Protein AF-A0A9E3DFQ7-F1 (afdb_monomer_lite)

Radius of gyration: 16.56 Å; chains: 1; bounding box: 43×32×45 Å

Sequence (141 aa):
QTQARREVLLITSGIDLYYGPGPDNPYLQTAISDAQKAGVLVYTIYYGADGHFGHSPWAINWGQNYLAQLSDETGAEAYWQGNINPVSFAPFLDDLSTKLNDQYRLTFEPHRGKGLERVKITTEVKGVEIIAPSRVSVSDH

Structure (mmCIF, N/CA/C/O backbone):
data_AF-A0A9E3DFQ7-F1
#
_entry.id   AF-A0A9E3DFQ7-F1
#
loop_
_atom_site.group_PDB
_atom_site.id
_atom_site.type_symbol
_atom_site.label_atom_id
_atom_site.label_alt_id
_atom_site.label_comp_id
_atom_site.label_asym_id
_atom_site.label_entity_id
_atom_site.label_seq_id
_atom_site.pdbx_PDB_ins_code
_atom_site.Cartn_x
_atom_site.Cartn_y
_atom_site.Cartn_z
_atom_site.occupancy
_atom_site.B_iso_or_equiv
_atom_site.auth_seq_id
_atom_site.auth_comp_id
_atom_site.auth_asym_id
_atom_site.auth_atom_id
_atom_site.pdbx_PDB_model_num
ATOM 1 N N . GLN A 1 1 ? -24.664 2.751 9.725 1.00 41.50 1 GLN A N 1
ATOM 2 C CA . GLN A 1 1 ? -24.287 2.268 8.379 1.00 41.50 1 GLN A CA 1
ATOM 3 C C . GLN A 1 1 ? -23.079 1.359 8.515 1.00 41.50 1 GLN A C 1
ATOM 5 O O . GLN A 1 1 ? -22.122 1.737 9.182 1.00 41.50 1 GLN A O 1
ATOM 10 N N . THR A 1 2 ? -23.107 0.172 7.917 1.00 50.56 2 THR A N 1
ATOM 11 C CA . THR A 1 2 ? -21.888 -0.595 7.643 1.00 50.56 2 THR A CA 1
ATOM 12 C C . THR A 1 2 ? -21.132 0.142 6.541 1.00 50.56 2 THR A C 1
ATOM 14 O O . THR A 1 2 ? -21.585 0.196 5.402 1.00 50.56 2 THR A O 1
ATOM 17 N N . GLN A 1 3 ? -20.026 0.794 6.895 1.00 66.44 3 GLN A N 1
ATOM 18 C CA . GLN A 1 3 ? -19.127 1.386 5.911 1.00 66.44 3 GLN A CA 1
ATOM 19 C C . GLN A 1 3 ? -18.550 0.245 5.068 1.00 66.44 3 GLN A C 1
ATOM 21 O O . GLN A 1 3 ? -18.017 -0.715 5.626 1.00 66.44 3 GLN A O 1
ATOM 26 N N . ALA A 1 4 ? -18.725 0.314 3.747 1.00 79.31 4 ALA A N 1
ATOM 27 C CA . ALA A 1 4 ? -18.126 -0.656 2.838 1.00 79.31 4 ALA A CA 1
ATOM 28 C C . ALA A 1 4 ? -16.601 -0.614 2.990 1.00 79.31 4 ALA A C 1
ATOM 30 O O . ALA A 1 4 ? -16.029 0.475 3.105 1.00 79.31 4 ALA A O 1
ATOM 31 N N . ARG A 1 5 ? -15.975 -1.793 3.001 1.00 84.69 5 ARG A N 1
ATOM 32 C CA . ARG A 1 5 ? -14.519 -1.932 2.940 1.00 84.69 5 ARG A CA 1
ATOM 33 C C . ARG A 1 5 ? -14.034 -1.389 1.593 1.00 84.69 5 ARG A C 1
ATOM 35 O O . ARG A 1 5 ? -14.765 -1.471 0.602 1.00 84.69 5 ARG A O 1
ATOM 42 N N . ARG A 1 6 ? -12.883 -0.721 1.599 1.00 92.44 6 ARG A N 1
ATOM 43 C CA . ARG A 1 6 ? -12.321 -0.064 0.420 1.00 92.44 6 ARG A CA 1
ATOM 44 C C . ARG A 1 6 ? -10.854 -0.418 0.328 1.00 92.44 6 ARG A C 1
ATOM 46 O O . ARG A 1 6 ? -10.073 -0.091 1.217 1.00 92.44 6 ARG A O 1
ATOM 53 N N . GLU A 1 7 ? -10.493 -1.035 -0.777 1.00 94.12 7 GLU A N 1
ATOM 54 C CA . GLU A 1 7 ? -9.143 -1.480 -1.047 1.00 94.12 7 GLU A CA 1
ATOM 55 C C . GLU A 1 7 ? -8.763 -1.103 -2.471 1.00 94.12 7 GLU A C 1
ATOM 57 O O . GLU A 1 7 ? -9.590 -1.111 -3.386 1.00 94.12 7 GLU A O 1
ATOM 62 N N . VAL A 1 8 ? -7.491 -0.776 -2.657 1.00 97.06 8 VAL A N 1
ATOM 63 C CA . VAL A 1 8 ? -6.895 -0.521 -3.963 1.00 97.06 8 VAL A CA 1
ATOM 64 C C . VAL A 1 8 ? -5.683 -1.425 -4.107 1.00 97.06 8 VAL A C 1
ATOM 66 O O . VAL A 1 8 ? -4.861 -1.498 -3.199 1.00 97.06 8 VAL A O 1
ATOM 69 N N . LEU A 1 9 ? -5.564 -2.083 -5.259 1.00 97.75 9 LEU A N 1
ATOM 70 C CA . LEU A 1 9 ? -4.311 -2.675 -5.709 1.00 97.75 9 LEU A CA 1
ATOM 71 C C . LEU A 1 9 ? -3.672 -1.730 -6.727 1.00 97.75 9 LEU A C 1
ATOM 73 O O . LEU A 1 9 ? -4.210 -1.523 -7.815 1.00 97.75 9 LEU A O 1
ATOM 77 N N . LEU A 1 10 ? -2.530 -1.156 -6.367 1.00 97.50 10 LEU A N 1
ATOM 78 C CA . LEU A 1 10 ? -1.754 -0.250 -7.201 1.00 97.50 10 LEU A CA 1
ATOM 79 C C . LEU A 1 10 ? -0.529 -0.978 -7.767 1.00 97.50 10 LEU A C 1
ATOM 81 O O . LEU A 1 10 ? 0.305 -1.476 -7.019 1.00 97.50 10 LEU A O 1
ATOM 85 N N . ILE A 1 11 ? -0.390 -1.003 -9.091 1.00 95.94 11 ILE A N 1
ATOM 86 C CA . ILE A 1 11 ? 0.750 -1.627 -9.777 1.00 95.94 11 ILE A CA 1
ATOM 87 C C . ILE A 1 11 ? 1.495 -0.542 -10.547 1.00 95.94 11 ILE A C 1
ATOM 89 O O . ILE A 1 11 ? 0.942 0.050 -11.472 1.00 95.94 11 ILE A O 1
ATOM 93 N N . THR A 1 12 ? 2.720 -0.225 -10.130 1.00 94.12 12 THR A N 1
ATOM 94 C CA . THR A 1 12 ? 3.484 0.914 -10.667 1.00 94.12 12 THR A CA 1
ATOM 95 C C . THR A 1 12 ? 4.953 0.853 -10.244 1.00 94.12 12 THR A C 1
ATOM 97 O O . THR A 1 12 ? 5.319 0.090 -9.352 1.00 94.12 12 THR A O 1
ATOM 100 N N . SER A 1 13 ? 5.806 1.687 -10.842 1.00 92.56 13 SER A N 1
ATOM 101 C CA . SER A 1 13 ? 7.207 1.836 -10.431 1.00 92.56 13 SER A CA 1
ATOM 102 C C . SER A 1 13 ? 7.362 2.643 -9.140 1.00 92.56 13 SER A C 1
ATOM 104 O O . SER A 1 13 ? 8.424 2.618 -8.523 1.00 92.56 13 SER A O 1
ATOM 106 N N . GLY A 1 14 ? 6.327 3.398 -8.756 1.00 92.88 14 GLY A N 1
ATOM 107 C CA . GLY A 1 14 ? 6.342 4.301 -7.602 1.00 92.88 14 GLY A CA 1
ATOM 108 C C . GLY A 1 14 ? 7.160 5.576 -7.823 1.00 92.88 14 GLY A C 1
ATOM 109 O O . GLY A 1 14 ? 7.234 6.413 -6.930 1.00 92.88 14 GLY A O 1
ATOM 110 N N . ILE A 1 15 ? 7.774 5.745 -8.998 1.00 91.56 15 ILE A N 1
ATOM 111 C CA . ILE A 1 15 ? 8.601 6.912 -9.311 1.00 91.56 15 ILE A CA 1
ATOM 112 C C . ILE A 1 15 ? 7.707 8.146 -9.465 1.00 91.56 15 ILE A C 1
ATOM 114 O O . ILE A 1 15 ? 6.873 8.216 -10.367 1.00 91.56 15 ILE A O 1
ATOM 118 N N . ASP A 1 16 ? 7.939 9.146 -8.620 1.00 88.44 16 ASP A N 1
ATOM 119 C CA . ASP A 1 16 ? 7.327 10.466 -8.737 1.00 88.44 16 ASP A CA 1
ATOM 120 C C . ASP A 1 16 ? 8.225 11.393 -9.567 1.00 88.44 16 ASP A C 1
ATOM 122 O O . ASP A 1 16 ? 9.273 11.852 -9.109 1.00 88.44 16 ASP A O 1
ATOM 126 N N . LEU A 1 17 ? 7.811 11.664 -10.806 1.00 83.94 17 LEU A N 1
ATOM 127 C CA . LEU A 1 17 ? 8.543 12.533 -11.733 1.00 83.94 17 LEU A CA 1
ATOM 128 C C . LEU A 1 17 ? 8.354 14.029 -11.444 1.00 83.94 17 LEU A C 1
ATOM 130 O O . LEU A 1 17 ? 9.135 14.837 -11.943 1.00 83.94 17 LEU A O 1
ATOM 134 N N . TYR A 1 18 ? 7.323 14.406 -10.686 1.00 85.56 18 TYR A N 1
ATOM 135 C CA . TYR A 1 18 ? 7.002 15.805 -10.418 1.00 85.56 18 TYR A CA 1
ATOM 136 C C . TYR A 1 18 ? 7.794 16.348 -9.236 1.00 85.56 18 TYR A C 1
ATOM 138 O O . TYR A 1 18 ? 8.347 17.442 -9.327 1.00 85.56 18 TYR A O 1
ATOM 146 N N . TYR A 1 19 ? 7.842 15.601 -8.132 1.00 87.06 19 TYR A N 1
ATOM 147 C CA . TYR A 1 19 ? 8.637 15.992 -6.966 1.00 87.06 19 TYR A CA 1
ATOM 148 C C . TYR A 1 19 ? 10.076 15.487 -7.046 1.00 87.06 19 TYR A C 1
ATOM 150 O O . TYR A 1 19 ? 11.010 16.164 -6.617 1.00 87.06 19 TYR A O 1
ATOM 158 N N . GLY A 1 20 ? 10.254 14.308 -7.636 1.00 84.56 20 GLY A N 1
ATOM 159 C CA . GLY A 1 20 ? 11.514 13.597 -7.636 1.00 84.56 20 GLY A CA 1
ATOM 160 C C . GLY A 1 20 ? 11.745 12.757 -6.367 1.00 84.56 20 GLY A C 1
ATOM 161 O O . GLY A 1 20 ? 11.024 12.864 -5.376 1.00 84.56 20 GLY A O 1
ATOM 162 N N . PRO A 1 21 ? 12.753 11.876 -6.408 1.00 86.12 21 PRO A N 1
ATOM 163 C CA . PRO A 1 21 ? 13.215 11.053 -5.280 1.00 86.12 21 PRO A CA 1
ATOM 164 C C . PRO A 1 21 ? 13.741 11.843 -4.060 1.00 86.12 21 PRO A C 1
ATOM 166 O O . PRO A 1 21 ? 14.512 12.792 -4.199 1.00 86.12 21 PRO A O 1
ATOM 169 N N . GLY A 1 22 ? 13.396 11.385 -2.850 1.00 88.56 22 GLY A N 1
ATOM 170 C CA . GLY A 1 22 ? 13.780 11.983 -1.564 1.00 88.56 22 GLY A CA 1
ATOM 171 C C . GLY A 1 22 ? 12.878 11.583 -0.373 1.00 88.56 22 GLY A C 1
ATOM 172 O O . GLY A 1 22 ? 11.784 11.064 -0.585 1.00 88.56 22 GLY A O 1
ATOM 173 N N . PRO A 1 23 ? 13.307 11.827 0.881 1.00 83.25 23 PRO A N 1
ATOM 174 C CA . PRO A 1 23 ? 12.656 11.306 2.096 1.00 83.25 23 PRO A CA 1
ATOM 175 C C . PRO A 1 23 ? 11.286 11.913 2.431 1.00 83.25 23 PRO A C 1
ATOM 177 O O . PRO A 1 23 ? 10.475 11.241 3.059 1.00 83.25 23 PRO A O 1
ATOM 180 N N . ASP A 1 24 ? 11.000 13.139 1.988 1.00 87.56 24 ASP A N 1
ATOM 181 C CA . ASP A 1 24 ? 9.823 13.907 2.414 1.00 87.56 24 ASP A CA 1
ATOM 182 C C . ASP A 1 24 ? 8.917 14.268 1.231 1.00 87.56 24 ASP A C 1
ATOM 184 O O . ASP A 1 24 ? 8.631 15.437 0.973 1.00 87.56 24 ASP A O 1
ATOM 188 N N . ASN A 1 25 ? 8.476 13.262 0.472 1.00 94.56 25 ASN A N 1
ATOM 189 C CA . ASN A 1 25 ? 7.616 13.492 -0.688 1.00 94.56 25 ASN A CA 1
ATOM 190 C C . ASN A 1 25 ? 6.204 13.968 -0.253 1.00 94.56 25 ASN A C 1
ATOM 192 O O . ASN A 1 25 ? 5.442 13.185 0.326 1.00 94.56 25 ASN A O 1
ATOM 196 N N . PRO A 1 26 ? 5.798 15.221 -0.552 1.00 95.62 26 PRO A N 1
ATOM 197 C CA . PRO A 1 26 ? 4.521 15.772 -0.101 1.0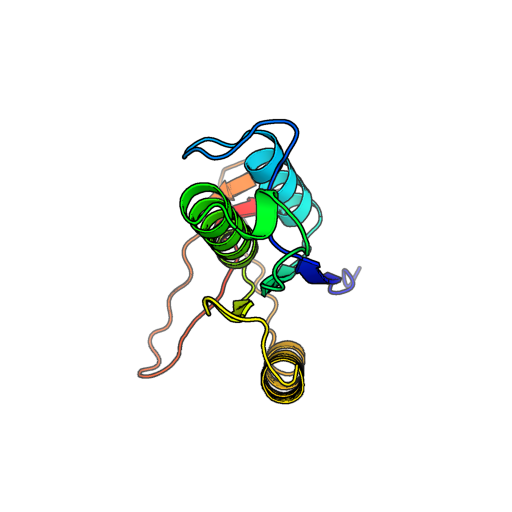0 95.62 26 PRO A CA 1
ATOM 198 C C . PRO A 1 26 ? 3.312 15.136 -0.798 1.00 95.62 26 PRO A C 1
ATOM 200 O O . PRO A 1 26 ? 2.235 15.059 -0.200 1.00 95.62 26 PRO A O 1
ATOM 203 N N . TYR A 1 27 ? 3.467 14.655 -2.035 1.00 95.81 27 TYR A N 1
ATOM 204 C CA . TYR A 1 27 ? 2.397 13.971 -2.759 1.00 95.81 27 TYR A CA 1
ATOM 205 C C . TYR A 1 27 ? 2.126 12.593 -2.156 1.00 95.81 27 TYR A C 1
ATOM 207 O O . TYR A 1 27 ? 0.965 12.239 -1.954 1.00 95.81 27 TYR A O 1
ATOM 215 N N . LEU A 1 28 ? 3.177 11.870 -1.755 1.00 97.31 28 LEU A N 1
ATOM 216 C CA . LEU A 1 28 ? 3.047 10.627 -0.993 1.00 97.31 28 LEU A CA 1
ATOM 217 C C . LEU A 1 28 ? 2.340 10.863 0.348 1.00 97.31 28 LEU A C 1
ATOM 219 O O . LEU A 1 28 ? 1.373 10.172 0.664 1.00 97.31 28 LEU A O 1
ATOM 223 N N . GLN A 1 29 ? 2.770 11.868 1.118 1.00 96.69 29 GLN A N 1
ATOM 224 C CA . GLN A 1 29 ? 2.144 12.179 2.410 1.00 96.69 29 GLN A CA 1
ATOM 225 C C . GLN A 1 29 ? 0.667 12.571 2.267 1.00 96.69 29 GLN A C 1
ATOM 227 O O . GLN A 1 29 ? -0.163 12.203 3.103 1.00 96.69 29 GLN A O 1
ATOM 232 N N . THR A 1 30 ? 0.325 13.282 1.191 1.00 97.00 30 THR A N 1
ATOM 233 C CA . THR A 1 30 ? -1.064 13.627 0.863 1.00 97.00 30 THR A CA 1
ATOM 234 C C . THR A 1 30 ? -1.871 12.374 0.528 1.00 97.00 30 THR A C 1
ATOM 236 O O . THR A 1 30 ? -2.926 12.164 1.122 1.00 97.00 30 THR A O 1
ATOM 239 N N . ALA A 1 31 ? -1.344 11.493 -0.329 1.00 97.31 31 ALA A N 1
ATOM 240 C CA . ALA A 1 31 ? -2.000 10.237 -0.689 1.00 97.31 31 ALA A CA 1
ATOM 241 C C . ALA A 1 31 ? -2.265 9.342 0.536 1.00 97.31 31 ALA A C 1
ATOM 243 O O . ALA A 1 31 ? -3.374 8.833 0.690 1.00 97.31 31 ALA A O 1
ATOM 244 N N . ILE A 1 32 ? -1.290 9.212 1.444 1.00 97.94 32 ILE A N 1
ATOM 245 C CA . ILE A 1 32 ? -1.445 8.469 2.707 1.00 97.94 32 ILE A CA 1
ATOM 246 C C . ILE A 1 32 ? -2.561 9.083 3.561 1.00 97.94 32 ILE A C 1
ATOM 248 O O . ILE A 1 32 ? -3.445 8.375 4.041 1.00 97.94 32 ILE A O 1
ATOM 252 N N . SER A 1 33 ? -2.533 10.404 3.755 1.00 97.44 33 SER A N 1
ATOM 253 C CA . SER A 1 33 ? -3.521 11.129 4.564 1.00 97.44 33 SER A CA 1
ATOM 254 C C . SER A 1 33 ? -4.940 10.955 4.021 1.00 97.44 33 SER A C 1
ATOM 256 O O . SER A 1 33 ? -5.871 10.670 4.778 1.00 97.44 33 SER A O 1
ATOM 258 N N . ASP A 1 34 ? -5.111 11.084 2.708 1.00 96.94 34 ASP A N 1
ATOM 259 C CA . ASP A 1 34 ? -6.416 10.980 2.064 1.00 96.94 34 ASP A CA 1
ATOM 260 C C . ASP A 1 34 ? -6.941 9.540 2.074 1.00 96.94 34 ASP A C 1
ATOM 262 O O . ASP A 1 34 ? -8.114 9.325 2.392 1.00 96.94 34 ASP A O 1
ATOM 266 N N . ALA A 1 35 ? -6.076 8.547 1.840 1.00 97.06 35 ALA A N 1
ATOM 267 C CA . ALA A 1 35 ? -6.429 7.134 1.959 1.00 97.06 35 ALA A CA 1
ATOM 268 C C . ALA A 1 35 ? -6.875 6.777 3.389 1.00 97.06 35 ALA A C 1
ATOM 270 O O . ALA A 1 35 ? -7.944 6.192 3.575 1.00 97.06 35 ALA A O 1
ATOM 271 N N . GLN A 1 36 ? -6.127 7.212 4.410 1.00 95.69 36 GLN A N 1
ATOM 272 C CA . GLN A 1 36 ? -6.468 6.975 5.819 1.00 95.69 36 GLN A CA 1
ATOM 273 C C . GLN A 1 36 ? -7.802 7.625 6.216 1.00 95.69 36 GLN A C 1
ATOM 275 O O . GLN A 1 36 ? -8.626 6.990 6.875 1.00 95.69 36 GLN A O 1
ATOM 280 N N . LYS A 1 37 ? -8.066 8.868 5.786 1.00 93.44 37 LYS A N 1
ATOM 281 C CA . LYS A 1 37 ? -9.358 9.542 6.034 1.00 93.44 37 LYS A CA 1
ATOM 282 C C . LYS A 1 37 ? -10.519 8.841 5.338 1.00 93.44 37 LYS A C 1
ATOM 284 O O . LYS A 1 37 ? -11.618 8.776 5.882 1.00 93.44 37 LYS A O 1
ATOM 289 N N . ALA A 1 38 ? -10.287 8.326 4.133 1.00 93.00 38 ALA A N 1
ATOM 290 C CA . ALA A 1 38 ? -11.295 7.619 3.358 1.00 93.00 38 ALA A CA 1
ATOM 291 C C . ALA A 1 38 ? -11.501 6.159 3.807 1.00 93.00 38 ALA A C 1
ATOM 293 O O . ALA A 1 38 ? -12.451 5.522 3.332 1.00 93.00 38 ALA A O 1
ATOM 294 N N . GLY A 1 39 ? -10.648 5.650 4.707 1.00 92.19 39 GLY A N 1
ATOM 295 C CA . GLY A 1 39 ? -10.635 4.257 5.148 1.00 92.19 39 GLY A CA 1
ATOM 296 C C . GLY A 1 39 ? -10.276 3.294 4.017 1.00 92.19 39 GLY A C 1
ATOM 297 O O . GLY A 1 39 ? -10.921 2.257 3.889 1.00 92.19 39 GLY A O 1
ATOM 298 N N . VAL A 1 40 ? -9.326 3.682 3.159 1.00 95.25 40 VAL A N 1
ATOM 299 C CA . VAL A 1 40 ? -8.875 2.904 1.999 1.00 95.25 40 VAL A CA 1
ATOM 300 C C . VAL A 1 40 ? -7.525 2.264 2.306 1.00 95.25 40 VAL A C 1
ATOM 302 O O . VAL A 1 40 ? -6.562 2.977 2.581 1.00 95.25 40 VAL A O 1
ATOM 305 N N . LEU A 1 41 ? -7.453 0.936 2.220 1.00 95.69 41 LEU A N 1
ATOM 306 C CA . LEU A 1 41 ? -6.191 0.194 2.261 1.00 95.69 41 LEU A CA 1
ATOM 307 C C . LEU A 1 41 ? -5.560 0.203 0.861 1.00 95.69 41 LEU A C 1
ATOM 309 O O . LEU A 1 41 ? -6.258 -0.063 -0.122 1.00 95.69 41 LEU A O 1
ATOM 313 N N . VAL A 1 42 ? -4.263 0.493 0.747 1.00 98.00 42 VAL A N 1
ATOM 314 C CA . VAL A 1 42 ? -3.581 0.565 -0.555 1.00 98.00 42 VAL A CA 1
ATOM 315 C C . VAL A 1 42 ? -2.492 -0.493 -0.644 1.00 98.00 42 VAL A C 1
ATOM 317 O O . VAL A 1 42 ? -1.375 -0.286 -0.192 1.00 98.00 42 VAL A O 1
ATOM 320 N N . TYR A 1 43 ? -2.815 -1.624 -1.262 1.00 98.00 43 TYR A N 1
ATOM 321 C CA . TYR A 1 43 ? -1.837 -2.650 -1.607 1.00 98.00 43 TYR A CA 1
ATOM 322 C C . TYR A 1 43 ? -1.029 -2.200 -2.813 1.00 98.00 43 TYR A C 1
ATOM 324 O O . TYR A 1 43 ? -1.588 -1.651 -3.767 1.00 98.00 43 TYR A O 1
ATOM 332 N N . THR A 1 44 ? 0.271 -2.474 -2.816 1.00 98.06 44 THR A N 1
ATOM 333 C CA . THR A 1 44 ? 1.136 -2.106 -3.940 1.00 98.06 44 THR A CA 1
ATOM 334 C C . THR A 1 44 ? 1.877 -3.311 -4.497 1.00 98.06 44 THR A C 1
ATOM 336 O O . THR A 1 44 ? 2.257 -4.203 -3.754 1.00 98.06 44 THR A O 1
ATOM 339 N N . ILE A 1 45 ? 2.085 -3.358 -5.813 1.00 96.94 45 ILE A N 1
ATOM 340 C CA . ILE A 1 45 ? 3.047 -4.260 -6.456 1.00 96.94 45 ILE A CA 1
ATOM 341 C C . ILE A 1 45 ? 4.011 -3.381 -7.244 1.00 96.94 45 ILE A C 1
ATOM 343 O O . ILE A 1 45 ? 3.589 -2.674 -8.167 1.00 96.94 45 ILE A O 1
ATOM 347 N N . TYR A 1 46 ? 5.303 -3.429 -6.914 1.00 95.00 46 TYR A N 1
ATOM 348 C CA . TYR A 1 46 ? 6.301 -2.763 -7.745 1.00 95.00 46 TYR A CA 1
ATOM 349 C C . TYR A 1 46 ? 6.317 -3.386 -9.143 1.00 95.00 46 TYR A C 1
ATOM 351 O O . TYR A 1 46 ? 6.459 -4.600 -9.316 1.00 95.00 46 TYR A O 1
ATOM 359 N N . TYR A 1 47 ? 6.226 -2.532 -10.153 1.00 93.06 47 TYR A N 1
ATOM 360 C CA . TYR A 1 47 ? 6.447 -2.894 -11.542 1.00 93.06 47 TYR A CA 1
ATOM 361 C C . TYR A 1 47 ? 7.216 -1.764 -12.220 1.00 93.06 47 TYR A C 1
ATOM 363 O O . TYR A 1 47 ? 6.706 -0.660 -12.401 1.00 93.06 47 TYR A O 1
ATOM 371 N N . GLY A 1 48 ? 8.474 -2.032 -12.554 1.00 87.44 48 GLY A N 1
ATOM 372 C CA . GLY A 1 48 ? 9.387 -1.086 -13.175 1.00 87.44 48 GLY A CA 1
ATOM 373 C C . GLY A 1 48 ? 8.848 -0.545 -14.496 1.00 87.44 48 GLY A C 1
ATOM 374 O O . GLY A 1 48 ? 8.253 -1.273 -15.293 1.00 87.44 48 GLY A O 1
ATOM 375 N N . ALA A 1 49 ? 9.072 0.751 -14.708 1.00 72.38 49 ALA A N 1
ATOM 376 C CA . ALA A 1 49 ? 8.733 1.441 -15.944 1.00 72.38 49 ALA A CA 1
ATOM 377 C C . ALA A 1 49 ? 9.831 1.228 -16.996 1.00 72.38 49 ALA A C 1
ATOM 379 O O . ALA A 1 49 ? 11.014 1.236 -16.661 1.00 72.38 49 ALA A O 1
ATOM 380 N N . ASP A 1 50 ? 9.451 1.109 -18.267 1.00 64.81 50 ASP A N 1
ATOM 381 C CA . ASP A 1 50 ? 10.410 1.053 -19.372 1.00 64.81 50 ASP A CA 1
ATOM 382 C C . ASP A 1 50 ? 10.997 2.454 -19.670 1.00 64.81 50 ASP A C 1
ATOM 384 O O . ASP A 1 50 ? 10.291 3.464 -19.619 1.00 64.81 50 ASP A O 1
ATOM 388 N N . GLY A 1 51 ? 12.296 2.538 -19.999 1.00 62.97 51 GLY A N 1
ATOM 389 C CA . GLY A 1 51 ? 12.978 3.777 -20.421 1.00 62.97 51 GLY A CA 1
ATOM 390 C C . GLY A 1 51 ? 14.033 4.323 -19.441 1.00 62.97 51 GLY A C 1
ATOM 391 O O . GLY A 1 51 ? 14.396 3.677 -18.465 1.00 62.97 51 GLY A O 1
ATOM 392 N N . HIS A 1 52 ? 14.547 5.539 -19.698 1.00 57.62 52 HIS A N 1
ATOM 393 C CA . HIS A 1 52 ? 15.678 6.145 -18.957 1.00 57.62 52 HIS A CA 1
ATOM 394 C C . HIS A 1 52 ? 15.491 6.166 -17.426 1.00 57.62 52 HIS A C 1
ATOM 396 O O . HIS A 1 52 ? 16.448 5.956 -16.683 1.00 57.62 52 HIS A O 1
ATOM 402 N N . PHE A 1 53 ? 14.266 6.389 -16.944 1.00 57.12 53 PHE A N 1
ATOM 403 C CA . PHE A 1 53 ? 13.960 6.432 -15.509 1.00 57.12 53 PHE A CA 1
ATOM 404 C C . PHE A 1 53 ? 13.901 5.041 -14.866 1.00 57.12 53 PHE A C 1
ATOM 406 O O . PHE A 1 53 ? 14.262 4.903 -13.700 1.00 57.12 53 PHE A O 1
ATOM 413 N N . GLY A 1 54 ? 13.553 4.009 -15.640 1.00 60.12 54 GLY A N 1
ATOM 414 C CA . GLY A 1 54 ? 13.649 2.602 -15.238 1.00 60.12 54 GLY A CA 1
ATOM 415 C C . GLY A 1 54 ? 15.085 2.086 -15.116 1.00 60.12 54 GLY A C 1
ATOM 416 O O . GLY A 1 54 ? 15.302 0.965 -14.669 1.00 60.12 54 GLY A O 1
ATOM 417 N N . HIS A 1 55 ? 16.076 2.900 -15.489 1.00 66.69 55 HIS A N 1
ATOM 418 C CA . HIS A 1 55 ? 17.497 2.576 -15.373 1.00 66.69 55 HIS A CA 1
ATOM 419 C C . HIS A 1 55 ? 18.232 3.406 -14.320 1.00 66.69 55 HIS A C 1
ATOM 421 O O . HIS A 1 55 ? 19.437 3.232 -14.170 1.00 66.69 55 HIS A O 1
ATOM 427 N N . SER A 1 56 ? 17.546 4.293 -13.587 1.00 83.19 5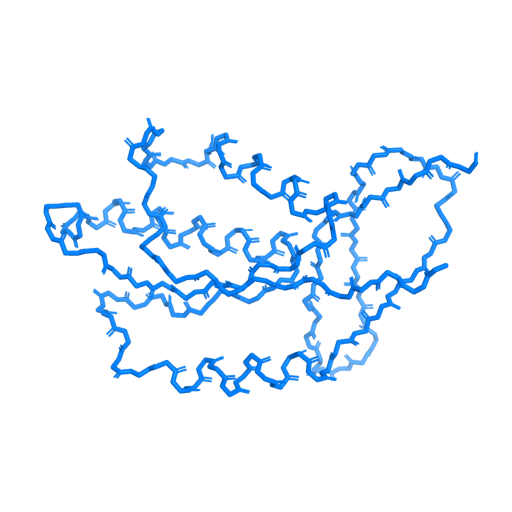6 SER A N 1
ATOM 428 C CA . SER A 1 56 ? 18.137 5.020 -12.458 1.00 83.19 56 SER A CA 1
ATOM 429 C C . SER A 1 56 ? 17.940 4.213 -11.173 1.00 83.19 56 SER A C 1
ATOM 431 O O . SER A 1 56 ? 16.829 4.211 -10.635 1.00 83.19 56 SER A O 1
ATOM 433 N N . PRO A 1 57 ? 18.984 3.558 -10.621 1.00 84.62 57 PRO A N 1
ATOM 434 C CA . PRO A 1 57 ? 18.833 2.756 -9.405 1.00 84.62 57 PRO A CA 1
ATOM 435 C C . PRO A 1 57 ? 18.370 3.601 -8.217 1.00 84.62 57 PRO A C 1
ATOM 437 O O . PRO A 1 57 ? 17.639 3.130 -7.353 1.00 84.62 57 PRO A O 1
ATOM 440 N N . TRP A 1 58 ? 18.765 4.876 -8.201 1.00 86.12 58 TRP A N 1
ATOM 441 C CA . TRP A 1 58 ? 18.366 5.822 -7.170 1.00 86.12 58 TRP A CA 1
ATOM 442 C C . TRP A 1 58 ? 16.872 6.165 -7.240 1.00 86.12 58 TRP A C 1
ATOM 444 O O . TRP A 1 58 ? 16.198 6.144 -6.215 1.00 86.12 58 TRP A O 1
ATOM 454 N N . ALA A 1 59 ? 16.330 6.418 -8.437 1.00 88.12 59 ALA A N 1
ATOM 455 C CA . ALA A 1 59 ? 14.897 6.672 -8.596 1.00 88.12 59 ALA A CA 1
ATOM 456 C C . ALA A 1 59 ? 14.060 5.418 -8.301 1.00 88.12 59 ALA A C 1
ATOM 458 O O . ALA A 1 59 ? 13.026 5.519 -7.647 1.00 88.12 59 ALA A O 1
ATOM 459 N N . ILE A 1 60 ? 14.534 4.241 -8.728 1.00 89.44 60 ILE A N 1
ATOM 460 C CA . ILE A 1 60 ? 13.890 2.951 -8.443 1.00 89.44 60 ILE A CA 1
ATOM 461 C C . ILE A 1 60 ? 13.812 2.701 -6.937 1.00 89.44 60 ILE A C 1
ATOM 463 O O . ILE A 1 60 ? 12.742 2.364 -6.436 1.00 89.44 60 ILE A O 1
ATOM 467 N N . ASN A 1 61 ? 14.915 2.905 -6.208 1.00 91.38 61 ASN A N 1
ATOM 468 C CA . ASN A 1 61 ? 14.936 2.695 -4.763 1.00 91.38 61 ASN A CA 1
ATOM 469 C C . ASN A 1 61 ? 13.907 3.580 -4.048 1.00 91.38 61 ASN A C 1
ATOM 471 O O . ASN A 1 61 ? 13.148 3.091 -3.218 1.00 91.38 61 ASN A O 1
ATOM 475 N N . TRP A 1 62 ? 13.829 4.861 -4.412 1.00 93.25 62 TRP A N 1
ATOM 476 C CA . TRP A 1 62 ? 12.820 5.753 -3.847 1.00 93.25 62 TRP A CA 1
ATOM 477 C C . TRP A 1 62 ? 11.398 5.370 -4.241 1.00 93.25 62 TRP A C 1
ATOM 479 O O . TRP A 1 62 ? 10.530 5.380 -3.376 1.00 93.25 62 TRP A O 1
ATOM 489 N N . GLY A 1 63 ? 11.161 4.975 -5.493 1.00 93.38 63 GLY A N 1
ATOM 490 C CA . GLY A 1 63 ? 9.846 4.505 -5.924 1.00 93.38 63 GLY A CA 1
ATOM 491 C C . GLY A 1 63 ? 9.368 3.290 -5.125 1.00 93.38 63 GLY A C 1
ATOM 492 O O . GLY A 1 63 ? 8.243 3.282 -4.632 1.00 93.38 63 GLY A O 1
ATOM 493 N N . GLN A 1 64 ? 10.245 2.309 -4.902 1.00 94.44 64 GLN A N 1
ATOM 494 C CA . GLN A 1 64 ? 9.951 1.155 -4.046 1.00 94.44 64 GLN A CA 1
ATOM 495 C C . GLN A 1 64 ? 9.700 1.566 -2.587 1.00 94.44 64 GLN A C 1
ATOM 497 O O . GLN A 1 64 ? 8.725 1.108 -1.993 1.00 94.44 64 GLN A O 1
ATOM 502 N N . ASN A 1 65 ? 10.507 2.476 -2.028 1.00 95.50 65 ASN A N 1
ATOM 503 C CA . ASN A 1 65 ? 10.303 2.989 -0.668 1.00 95.50 65 ASN A CA 1
ATOM 504 C C . ASN A 1 65 ? 8.959 3.720 -0.523 1.00 95.50 65 ASN A C 1
ATOM 506 O O . ASN A 1 65 ? 8.294 3.582 0.500 1.00 95.50 65 ASN A O 1
ATOM 510 N N . TYR A 1 66 ? 8.535 4.476 -1.538 1.00 97.25 66 TYR A N 1
ATOM 511 C CA . TYR A 1 66 ? 7.250 5.173 -1.526 1.00 97.25 66 TYR A CA 1
ATOM 512 C C . TYR A 1 66 ? 6.067 4.211 -1.550 1.00 97.25 66 TYR A C 1
ATOM 514 O O . TYR A 1 66 ? 5.093 4.428 -0.833 1.00 97.25 66 TYR A O 1
ATOM 522 N N . LEU A 1 67 ? 6.154 3.138 -2.337 1.00 97.25 67 LEU A N 1
ATOM 523 C CA . LEU A 1 67 ? 5.127 2.096 -2.367 1.00 97.25 67 LEU A CA 1
ATOM 524 C C . LEU A 1 67 ? 5.050 1.333 -1.041 1.00 97.25 67 LEU A C 1
ATOM 526 O O . LEU A 1 67 ? 3.948 1.106 -0.536 1.00 97.25 67 LEU A O 1
ATOM 530 N N . ALA A 1 68 ? 6.208 1.014 -0.453 1.00 97.12 68 ALA A N 1
ATOM 531 C CA . ALA A 1 68 ? 6.300 0.417 0.876 1.00 97.12 68 ALA A CA 1
ATOM 532 C C . ALA A 1 68 ? 5.638 1.312 1.928 1.00 97.12 68 ALA A C 1
ATOM 534 O O . ALA A 1 68 ? 4.682 0.900 2.575 1.00 97.12 68 ALA A O 1
ATOM 535 N N . GLN A 1 69 ? 6.051 2.579 2.010 1.00 97.44 69 GLN A N 1
ATOM 536 C CA . GLN A 1 69 ? 5.492 3.528 2.966 1.00 97.44 69 GLN A CA 1
ATOM 537 C C . GLN A 1 69 ? 3.984 3.743 2.769 1.00 97.44 69 GLN A C 1
ATOM 539 O O . GLN A 1 69 ? 3.249 3.818 3.749 1.00 97.44 69 GLN A O 1
ATOM 544 N N . LEU A 1 70 ? 3.502 3.839 1.526 1.00 98.06 70 LEU A N 1
ATOM 545 C CA . LEU A 1 70 ? 2.073 3.989 1.248 1.00 98.06 70 LEU A CA 1
ATOM 546 C C . LEU A 1 70 ? 1.269 2.791 1.763 1.00 98.06 70 LEU A C 1
ATOM 548 O O . LEU A 1 70 ? 0.223 2.977 2.389 1.00 98.06 70 LEU A O 1
ATOM 552 N N . SER A 1 71 ? 1.758 1.578 1.509 1.00 98.00 71 SER A N 1
ATOM 553 C CA . SER A 1 71 ? 1.077 0.352 1.929 1.00 98.00 71 SER A CA 1
ATOM 554 C C . SER A 1 71 ? 1.097 0.222 3.448 1.00 98.00 71 SER A C 1
ATOM 556 O O . SER A 1 71 ? 0.035 0.147 4.062 1.00 98.00 71 SER A O 1
ATOM 558 N N . ASP A 1 72 ? 2.274 0.341 4.063 1.00 96.56 72 ASP A N 1
ATOM 559 C CA . ASP A 1 72 ? 2.459 0.212 5.510 1.00 96.56 72 ASP A CA 1
ATOM 560 C C . ASP A 1 72 ? 1.603 1.223 6.283 1.00 96.56 72 ASP A C 1
ATOM 562 O O . ASP A 1 72 ? 0.855 0.870 7.196 1.00 96.56 72 ASP A O 1
ATOM 566 N N . GLU A 1 73 ? 1.656 2.501 5.896 1.00 97.56 73 GLU A N 1
ATOM 567 C CA . GLU A 1 73 ? 0.933 3.564 6.594 1.00 97.56 73 GLU A CA 1
ATOM 568 C C . GLU A 1 73 ? -0.587 3.424 6.426 1.00 97.56 73 GLU A C 1
ATOM 570 O O . GLU A 1 73 ? -1.346 3.767 7.339 1.00 97.56 73 GLU A O 1
ATOM 575 N N . THR A 1 74 ? -1.056 2.897 5.291 1.00 97.06 74 THR A N 1
ATOM 576 C CA . THR A 1 74 ? -2.486 2.642 5.065 1.00 97.06 74 THR A CA 1
ATOM 577 C C . THR A 1 74 ? -2.955 1.298 5.609 1.00 97.06 74 THR A C 1
ATOM 579 O O . THR A 1 74 ? -4.157 1.068 5.608 1.00 97.06 74 THR A O 1
ATOM 582 N N . GLY A 1 75 ? -2.072 0.450 6.145 1.00 95.31 75 GLY A N 1
ATOM 583 C CA . GLY A 1 75 ? -2.432 -0.852 6.711 1.00 95.31 75 GLY A CA 1
ATOM 584 C C . GLY A 1 75 ? -2.607 -1.958 5.671 1.00 95.31 75 GLY A C 1
ATOM 585 O O . GLY A 1 75 ? -3.449 -2.837 5.846 1.00 95.31 75 GLY A O 1
ATOM 586 N N . ALA A 1 76 ? -1.832 -1.902 4.595 1.00 96.00 76 ALA A N 1
ATOM 587 C CA . ALA A 1 76 ? -1.794 -2.869 3.509 1.00 96.00 76 ALA A CA 1
ATOM 588 C C . ALA A 1 76 ? -0.370 -3.410 3.298 1.00 96.00 76 ALA A C 1
ATOM 590 O O . ALA A 1 76 ? 0.563 -3.020 3.989 1.00 96.00 76 ALA A O 1
ATOM 591 N N . GLU A 1 77 ? -0.214 -4.308 2.327 1.00 96.44 77 GLU A N 1
ATOM 592 C CA . GLU A 1 77 ? 1.064 -4.953 2.002 1.00 96.44 77 GLU A CA 1
ATOM 593 C C . GLU A 1 77 ? 1.687 -4.353 0.734 1.00 96.44 77 GLU A C 1
ATOM 595 O O . GLU A 1 77 ? 0.986 -4.110 -0.260 1.00 96.44 77 GLU A O 1
ATOM 600 N N . ALA A 1 78 ? 3.009 -4.167 0.759 1.00 96.81 78 ALA A N 1
ATOM 601 C CA . ALA A 1 78 ? 3.805 -3.810 -0.408 1.00 96.81 78 ALA A CA 1
ATOM 602 C C . ALA A 1 78 ? 4.532 -5.032 -0.971 1.00 96.81 78 ALA A C 1
ATOM 604 O O . ALA A 1 78 ? 5.508 -5.534 -0.417 1.00 96.81 78 ALA A O 1
ATOM 605 N N . TYR A 1 79 ? 4.081 -5.489 -2.129 1.00 96.12 79 TYR A N 1
ATOM 606 C CA . TYR A 1 79 ? 4.627 -6.650 -2.802 1.00 96.12 79 TYR A CA 1
ATOM 607 C C . TYR A 1 79 ? 5.760 -6.283 -3.749 1.00 96.12 79 TYR A C 1
ATOM 609 O O . TYR A 1 79 ? 5.691 -5.303 -4.494 1.00 96.12 79 TYR A O 1
ATOM 617 N N . TRP A 1 80 ? 6.726 -7.202 -3.805 1.00 89.81 80 TRP A N 1
ATOM 618 C CA . TRP A 1 80 ? 7.838 -7.225 -4.748 1.00 89.81 80 TRP A CA 1
ATOM 619 C C . TRP A 1 80 ? 8.790 -6.022 -4.622 1.00 89.81 80 TRP A C 1
ATOM 621 O O . TRP A 1 80 ? 8.451 -4.889 -4.920 1.00 89.81 80 TRP A O 1
ATOM 631 N N . GLN A 1 81 ? 10.042 -6.276 -4.239 1.00 79.75 81 GLN A N 1
ATOM 632 C CA . GLN A 1 81 ? 11.114 -5.263 -4.203 1.00 79.75 81 GLN A CA 1
ATOM 633 C C . GLN A 1 81 ? 12.309 -5.688 -5.072 1.00 79.75 81 GLN A C 1
ATOM 635 O O . GLN A 1 81 ? 13.468 -5.406 -4.779 1.00 79.75 81 GLN A O 1
ATOM 640 N N . GLY A 1 82 ? 12.033 -6.447 -6.137 1.00 80.44 82 GLY A N 1
ATOM 641 C CA . GLY A 1 82 ? 13.057 -6.948 -7.049 1.00 80.44 82 GLY A CA 1
ATOM 642 C C . GLY A 1 82 ? 13.583 -5.878 -8.011 1.00 80.44 82 GLY A C 1
ATOM 643 O O . GLY A 1 82 ? 12.894 -4.914 -8.335 1.00 80.44 82 GLY A O 1
ATOM 644 N N . ASN A 1 83 ? 14.794 -6.093 -8.532 1.00 75.88 83 ASN A N 1
ATOM 645 C CA . ASN A 1 83 ? 15.409 -5.231 -9.558 1.00 75.88 83 ASN A CA 1
ATOM 646 C C . ASN A 1 83 ? 14.880 -5.493 -10.979 1.00 75.88 83 ASN A C 1
ATOM 648 O O . ASN A 1 83 ? 15.178 -4.741 -11.902 1.00 75.88 83 ASN A O 1
ATOM 652 N N . ILE A 1 84 ? 14.131 -6.579 -11.160 1.00 82.75 84 ILE A N 1
ATOM 653 C CA . ILE A 1 84 ? 13.426 -6.927 -12.395 1.00 82.75 84 ILE A CA 1
ATOM 654 C C . ILE A 1 84 ? 11.933 -6.991 -12.102 1.00 82.75 84 ILE A C 1
ATOM 656 O O . ILE A 1 84 ? 11.540 -7.119 -10.945 1.00 82.75 84 ILE A O 1
ATOM 660 N N . ASN A 1 85 ? 11.099 -6.929 -13.133 1.00 89.31 85 ASN A N 1
ATOM 661 C CA . ASN A 1 85 ? 9.662 -7.118 -12.961 1.00 89.31 85 ASN A CA 1
ATOM 662 C C . ASN A 1 85 ? 9.353 -8.570 -12.575 1.00 89.31 85 ASN A C 1
ATOM 664 O O . ASN A 1 85 ? 10.068 -9.484 -13.004 1.00 89.31 85 ASN A O 1
ATOM 668 N N . PRO A 1 86 ? 8.311 -8.803 -11.760 1.00 90.56 86 PRO A N 1
ATOM 669 C CA . PRO A 1 86 ? 7.936 -10.156 -11.405 1.00 90.56 86 PRO A CA 1
ATOM 670 C C . PRO A 1 86 ? 7.445 -10.880 -12.659 1.00 90.56 86 PRO A C 1
ATOM 672 O O . PRO A 1 86 ? 6.697 -10.331 -13.467 1.00 90.56 86 PRO A O 1
ATOM 675 N N . VAL A 1 87 ? 7.843 -12.140 -12.810 1.00 92.56 87 VAL A N 1
ATOM 676 C CA . VAL A 1 87 ? 7.416 -12.975 -13.948 1.00 92.56 87 VAL A CA 1
ATOM 677 C C . VAL A 1 87 ? 5.926 -13.322 -13.899 1.00 92.56 87 VAL A C 1
ATOM 679 O O . VAL A 1 87 ? 5.348 -13.728 -14.902 1.00 92.56 87 VAL A O 1
ATOM 682 N N . SER A 1 88 ? 5.307 -13.194 -12.726 1.00 94.56 88 SER A N 1
ATOM 683 C CA . SER A 1 88 ? 3.890 -13.444 -12.499 1.00 94.56 88 SER A CA 1
ATOM 684 C C . SER A 1 88 ? 3.400 -12.647 -11.295 1.00 94.56 88 SER A C 1
ATOM 686 O O . SER A 1 88 ? 4.124 -12.500 -10.310 1.00 94.56 88 SER A O 1
ATOM 688 N N . PHE A 1 89 ? 2.150 -12.188 -11.357 1.00 96.56 89 PHE A N 1
ATOM 689 C CA . PHE A 1 89 ? 1.451 -11.606 -10.210 1.00 9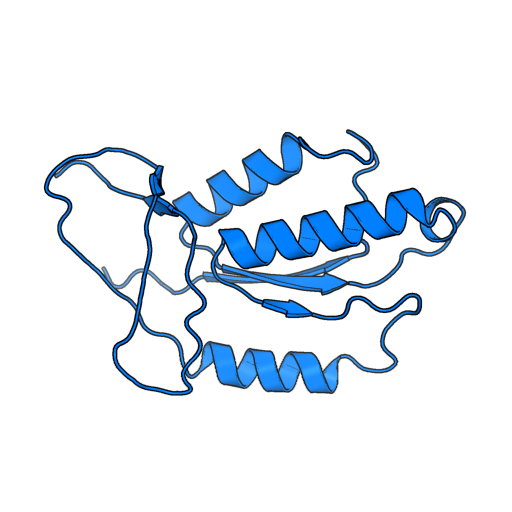6.56 89 PHE A CA 1
ATOM 690 C C . PHE A 1 89 ? 0.690 -12.633 -9.371 1.00 96.56 89 PHE A C 1
ATOM 692 O O . PHE A 1 89 ? 0.268 -12.297 -8.271 1.00 96.56 89 PHE A O 1
ATOM 699 N N . ALA A 1 90 ? 0.538 -13.871 -9.856 1.00 97.81 90 ALA A N 1
ATOM 700 C CA . ALA A 1 90 ? -0.223 -14.921 -9.177 1.00 97.81 90 ALA A CA 1
ATOM 701 C C . ALA A 1 90 ? 0.085 -15.047 -7.670 1.00 97.81 90 ALA A C 1
ATOM 703 O O . ALA A 1 90 ? -0.857 -14.925 -6.894 1.00 97.81 90 ALA A O 1
ATOM 704 N N . PRO A 1 91 ? 1.354 -15.168 -7.216 1.00 96.38 91 PRO A N 1
ATOM 705 C CA . PRO A 1 91 ? 1.624 -15.322 -5.784 1.00 96.38 91 PRO A CA 1
ATOM 706 C C . PRO A 1 91 ? 1.165 -14.122 -4.940 1.00 96.38 91 PRO A C 1
ATOM 708 O O . PRO A 1 91 ? 0.736 -14.305 -3.806 1.00 96.38 91 PRO A O 1
ATOM 711 N N . PHE A 1 92 ? 1.219 -12.901 -5.482 1.00 96.75 92 PHE A N 1
ATOM 712 C CA . PHE A 1 92 ? 0.778 -11.696 -4.769 1.00 96.75 92 PHE A CA 1
ATOM 713 C C . PHE A 1 92 ? -0.746 -11.578 -4.748 1.00 96.75 92 PHE A C 1
ATOM 715 O O . PHE A 1 92 ? -1.316 -11.108 -3.770 1.00 96.75 92 PHE A O 1
ATOM 722 N N . LEU A 1 93 ? -1.417 -12.011 -5.819 1.00 97.38 93 LEU A N 1
ATOM 723 C CA . LEU A 1 93 ? -2.878 -12.017 -5.891 1.00 97.38 93 LEU A CA 1
ATOM 724 C C . LEU A 1 93 ? -3.490 -13.102 -4.994 1.00 97.38 93 LEU A C 1
ATOM 726 O O . LEU A 1 93 ? -4.537 -12.862 -4.396 1.00 97.38 93 LEU A O 1
ATOM 730 N N . ASP A 1 94 ? -2.832 -14.254 -4.861 1.00 97.75 94 ASP A N 1
ATOM 731 C CA . ASP A 1 94 ? -3.251 -15.330 -3.955 1.00 97.75 94 ASP A CA 1
ATOM 732 C C . ASP A 1 94 ? -3.142 -14.897 -2.483 1.00 97.75 94 ASP A C 1
ATOM 734 O O . ASP A 1 94 ? -4.072 -15.081 -1.690 1.00 97.75 94 ASP A O 1
ATOM 738 N N . ASP A 1 95 ? -2.030 -14.259 -2.117 1.00 95.94 95 ASP A N 1
ATOM 739 C CA . ASP A 1 95 ? -1.843 -13.709 -0.775 1.00 95.94 95 ASP A CA 1
ATOM 740 C C . ASP A 1 95 ? -2.777 -12.514 -0.503 1.00 95.94 95 ASP A C 1
ATOM 742 O O . ASP A 1 95 ? -3.421 -12.470 0.546 1.00 95.94 95 ASP A O 1
ATOM 746 N N . LEU A 1 96 ? -2.973 -11.610 -1.473 1.00 95.75 96 LEU A N 1
ATOM 747 C CA . LEU A 1 96 ? -3.979 -10.548 -1.377 1.00 95.75 96 LEU A CA 1
ATOM 748 C C . LEU A 1 96 ? -5.379 -11.129 -1.150 1.00 95.75 96 LEU A C 1
ATOM 750 O O . LEU A 1 96 ? -6.092 -10.659 -0.271 1.00 95.75 96 LEU A O 1
ATOM 754 N N . SER A 1 97 ? -5.771 -12.161 -1.899 1.00 95.94 97 SER A N 1
ATOM 755 C CA . SER A 1 97 ? -7.055 -12.845 -1.709 1.00 95.94 97 SER A CA 1
ATOM 756 C C . SER A 1 97 ? -7.198 -13.377 -0.281 1.00 95.94 97 SER A C 1
ATOM 758 O O . SER A 1 97 ? -8.235 -13.184 0.353 1.00 95.94 97 SER A O 1
ATOM 760 N N . THR A 1 98 ? -6.140 -13.976 0.267 1.00 94.56 98 THR A N 1
ATOM 761 C CA . THR A 1 98 ? -6.116 -14.443 1.662 1.00 94.56 98 THR A CA 1
ATOM 762 C C . THR A 1 98 ? -6.312 -13.272 2.626 1.00 94.56 98 THR A C 1
ATOM 764 O O . THR A 1 98 ? -7.245 -13.277 3.428 1.00 94.56 98 THR A O 1
ATOM 767 N N . LYS A 1 99 ? -5.523 -12.201 2.472 1.00 93.25 99 LYS A N 1
ATOM 768 C CA . LYS A 1 99 ? -5.622 -10.994 3.302 1.00 93.25 99 LYS A CA 1
ATOM 769 C C . LYS A 1 99 ? -6.995 -10.328 3.225 1.00 93.25 99 LYS A C 1
ATOM 771 O O . LYS A 1 99 ? -7.466 -9.870 4.255 1.00 93.25 99 LYS A O 1
ATOM 776 N N . LEU A 1 100 ? -7.647 -10.286 2.058 1.00 91.88 100 LEU A N 1
ATOM 777 C CA . LEU A 1 100 ? -8.998 -9.726 1.886 1.00 91.88 100 LEU A CA 1
ATOM 778 C C . LEU A 1 100 ? -10.080 -10.563 2.591 1.00 91.88 100 LEU A C 1
ATOM 780 O O . LEU A 1 100 ? -11.081 -10.007 3.047 1.00 91.88 100 LEU A O 1
ATOM 784 N N . ASN A 1 101 ? -9.882 -11.879 2.708 1.00 91.88 101 ASN A N 1
ATOM 785 C CA . ASN A 1 101 ? -10.786 -12.761 3.448 1.00 91.88 101 ASN A CA 1
ATOM 786 C C . ASN A 1 101 ? -10.563 -12.688 4.971 1.00 91.88 101 ASN A C 1
ATOM 788 O O . ASN A 1 101 ? -11.526 -12.811 5.728 1.00 91.88 101 ASN A O 1
ATOM 792 N N . ASP A 1 102 ? -9.337 -12.398 5.416 1.00 90.00 102 ASP A N 1
ATOM 793 C CA . ASP A 1 102 ? -8.934 -12.375 6.830 1.00 90.00 102 ASP A CA 1
ATOM 794 C C . ASP A 1 102 ? -8.816 -10.955 7.417 1.00 90.00 102 ASP A C 1
ATOM 796 O O . ASP A 1 102 ? -7.889 -10.623 8.158 1.00 90.00 102 ASP A O 1
ATOM 800 N N . GLN A 1 103 ? -9.782 -10.087 7.113 1.00 86.12 103 GLN A N 1
ATOM 801 C CA . GLN A 1 103 ? -9.763 -8.701 7.578 1.00 86.12 103 GLN A CA 1
ATOM 802 C C . GLN A 1 103 ? -10.744 -8.421 8.723 1.00 86.12 103 GLN A C 1
ATOM 804 O O . GLN A 1 103 ? -11.958 -8.647 8.620 1.00 86.12 103 GLN A O 1
ATOM 809 N N . TYR A 1 104 ? -10.271 -7.704 9.738 1.00 87.88 104 TYR A N 1
ATOM 810 C CA . TYR A 1 104 ? -11.057 -7.354 10.921 1.00 87.88 104 TYR A CA 1
ATOM 811 C C . TYR A 1 104 ? -11.265 -5.844 11.029 1.00 87.88 104 TYR A C 1
ATOM 813 O O . TYR A 1 104 ? -10.341 -5.058 10.836 1.00 87.88 104 TYR A O 1
ATOM 821 N N . ARG A 1 105 ? -12.488 -5.424 11.374 1.00 87.44 105 ARG A N 1
ATOM 822 C CA . ARG A 1 105 ? -12.778 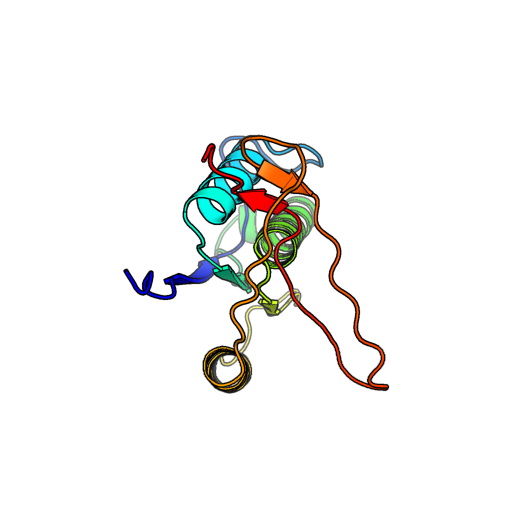-4.024 11.697 1.00 87.44 105 ARG A CA 1
ATOM 823 C C . ARG A 1 105 ? -12.723 -3.834 13.204 1.00 87.44 105 ARG A C 1
ATOM 825 O O . ARG A 1 105 ? -13.604 -4.309 13.917 1.00 87.44 105 ARG A O 1
ATOM 832 N N . LEU A 1 106 ? -11.731 -3.084 13.666 1.00 87.00 106 LEU A N 1
ATOM 833 C CA . LEU A 1 106 ? -11.690 -2.587 15.033 1.00 87.00 106 LEU A CA 1
ATOM 834 C C . LEU A 1 106 ? -12.397 -1.229 15.101 1.00 87.00 106 LEU A C 1
ATOM 836 O O . LEU A 1 106 ? -12.251 -0.387 14.218 1.00 87.00 106 LEU A O 1
ATOM 840 N N . THR A 1 107 ? -13.201 -1.009 16.133 1.00 85.25 107 THR A N 1
ATOM 841 C CA . THR A 1 107 ? -13.788 0.300 16.438 1.00 85.25 107 THR A CA 1
ATOM 842 C C . THR A 1 107 ? -13.619 0.531 17.926 1.00 85.25 107 THR A C 1
ATOM 844 O O . THR A 1 107 ? -13.876 -0.366 18.724 1.00 85.25 107 THR A O 1
ATOM 847 N N . PHE A 1 108 ? -13.138 1.710 18.285 1.00 83.81 108 PHE A N 1
ATOM 848 C CA . PHE A 1 108 ? -12.914 2.114 19.662 1.00 83.81 108 PHE A CA 1
ATOM 849 C C . PHE A 1 108 ? -13.423 3.539 19.835 1.00 83.81 108 PHE A C 1
ATOM 851 O O . PHE A 1 108 ? -13.411 4.327 18.889 1.00 83.81 108 PHE A O 1
ATOM 858 N N . GLU A 1 109 ? -13.885 3.855 21.038 1.00 85.38 109 GLU A N 1
ATOM 859 C CA . GLU A 1 109 ? -14.351 5.194 21.373 1.00 85.38 109 GLU A CA 1
ATOM 860 C C . GLU A 1 109 ? -13.154 6.046 21.825 1.00 85.38 109 GLU A C 1
ATOM 862 O O . GLU A 1 109 ? -12.492 5.723 22.824 1.00 85.38 109 GLU A O 1
ATOM 867 N N . PRO A 1 110 ? -12.812 7.112 21.083 1.00 84.19 110 PRO A N 1
ATOM 868 C CA . PRO A 1 110 ? -11.708 7.977 21.450 1.00 84.19 110 PRO A CA 1
ATOM 869 C C . PRO A 1 110 ? -12.118 8.853 22.637 1.00 84.19 110 PRO A C 1
ATOM 871 O O . PRO A 1 110 ? -13.127 9.546 22.603 1.00 84.19 110 PRO A O 1
ATOM 874 N N . HIS A 1 111 ? -11.307 8.864 23.696 1.00 80.69 111 HIS A N 1
ATOM 875 C CA . HIS A 1 111 ? -11.560 9.724 24.860 1.00 80.69 111 HIS A CA 1
ATOM 876 C C . HIS A 1 111 ? -11.190 11.196 24.592 1.00 80.69 111 HIS A C 1
ATOM 878 O O . HIS A 1 111 ? -11.698 12.101 25.253 1.00 80.69 111 HIS A O 1
ATOM 884 N N . ARG A 1 112 ? -10.249 11.430 23.667 1.00 82.12 112 ARG A N 1
ATOM 885 C CA . ARG A 1 112 ? -9.752 12.731 23.187 1.00 82.12 112 ARG A CA 1
ATOM 886 C C . ARG A 1 112 ? -9.214 12.556 21.761 1.00 82.12 112 ARG A C 1
ATOM 888 O O . ARG A 1 112 ? -8.905 11.433 21.370 1.00 82.12 112 ARG A O 1
ATOM 895 N N . GLY A 1 113 ? -9.026 13.665 21.049 1.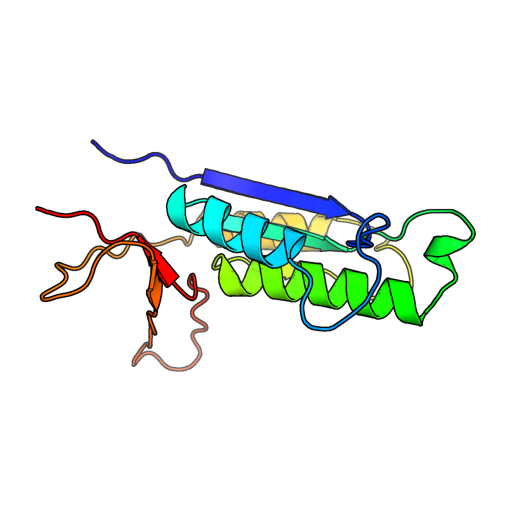00 81.81 113 GLY A N 1
ATOM 896 C CA . GLY A 1 113 ? -8.455 13.692 19.697 1.00 81.81 113 GLY A CA 1
ATOM 897 C C . GLY A 1 113 ? -9.489 14.053 18.636 1.00 81.81 113 GLY A C 1
ATOM 898 O O . GLY A 1 113 ? -10.689 13.916 18.868 1.00 81.81 113 GLY A O 1
ATOM 899 N N . LYS A 1 114 ? -9.016 14.570 17.500 1.00 87.38 114 LYS A N 1
ATOM 900 C CA . LYS A 1 114 ? -9.835 14.930 16.329 1.00 87.38 114 LYS A CA 1
ATOM 901 C C . LYS A 1 114 ? -9.000 14.783 15.063 1.00 87.38 114 LYS A C 1
ATOM 903 O O . LYS A 1 114 ? -7.838 15.176 15.038 1.00 87.38 114 LYS A O 1
ATOM 908 N N . GLY A 1 115 ? -9.609 14.323 13.974 1.00 90.50 115 GLY A N 1
ATOM 909 C CA . GLY A 1 115 ? -8.906 14.169 12.699 1.00 90.50 115 GLY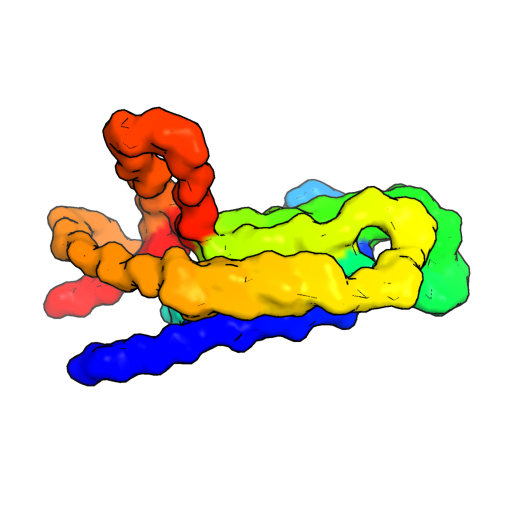 A CA 1
ATOM 910 C C . GLY A 1 115 ? -8.097 12.874 12.643 1.00 90.50 115 GLY A C 1
ATOM 911 O O . GLY A 1 115 ? -8.575 11.846 13.104 1.00 90.50 115 GLY A O 1
ATOM 912 N N . LEU A 1 116 ? -6.918 12.885 12.013 1.00 92.50 116 LEU A N 1
ATOM 913 C CA . LEU A 1 116 ? -6.069 11.692 11.918 1.00 92.50 116 LEU A CA 1
ATOM 914 C C . LEU A 1 116 ? -5.215 11.539 13.175 1.00 92.50 116 LEU A C 1
ATOM 916 O O . LEU A 1 116 ? -4.289 12.317 13.392 1.00 92.50 116 LEU A O 1
ATOM 920 N N . GLU A 1 117 ? -5.490 10.496 13.947 1.00 93.12 117 GLU A N 1
ATOM 921 C CA . GLU A 1 117 ? -4.789 10.196 15.193 1.00 93.12 117 GLU A CA 1
ATOM 922 C C . GLU A 1 117 ? -3.952 8.930 15.047 1.00 93.12 117 GLU A C 1
ATOM 924 O O . GLU A 1 117 ? -4.388 7.951 14.437 1.00 93.12 117 GLU A O 1
ATOM 929 N N . ARG A 1 118 ? -2.741 8.944 15.613 1.00 93.38 118 ARG A N 1
ATOM 930 C CA . ARG A 1 118 ? -1.838 7.790 15.568 1.00 93.38 118 ARG A CA 1
ATOM 931 C C . ARG A 1 118 ? -2.391 6.651 16.409 1.00 93.38 118 ARG A C 1
ATOM 933 O O . ARG A 1 118 ? -2.789 6.851 17.554 1.00 93.38 118 ARG A O 1
ATOM 940 N N . VAL A 1 119 ? -2.307 5.443 15.869 1.00 91.50 119 VAL A N 1
ATOM 941 C CA . VAL A 1 119 ? -2.657 4.221 16.584 1.00 91.50 119 VAL A CA 1
ATOM 942 C C . VAL A 1 119 ? -1.527 3.210 16.545 1.00 91.50 119 VAL A C 1
ATOM 944 O O . VAL A 1 119 ? -0.670 3.217 15.664 1.00 91.50 119 VAL A O 1
ATOM 947 N N . LYS A 1 120 ? -1.519 2.335 17.547 1.00 91.69 120 LYS A N 1
ATOM 948 C CA . LYS A 1 120 ? -0.664 1.156 17.592 1.00 91.69 120 LYS A CA 1
ATOM 949 C C . LYS A 1 120 ? -1.524 -0.016 18.029 1.00 91.69 120 LYS A C 1
ATOM 951 O O . LYS A 1 120 ? -2.101 0.024 19.112 1.00 91.69 120 LYS A O 1
ATOM 956 N N . ILE A 1 121 ? -1.595 -1.039 17.189 1.00 90.75 121 ILE A N 1
ATOM 957 C CA . ILE A 1 121 ? -2.323 -2.273 17.478 1.00 90.75 121 ILE A CA 1
ATOM 958 C C . ILE A 1 121 ? -1.300 -3.363 17.794 1.00 90.75 121 ILE A C 1
ATOM 960 O O . ILE A 1 121 ? -0.263 -3.465 17.143 1.00 90.75 121 ILE A O 1
ATOM 964 N N . THR A 1 122 ? -1.569 -4.146 18.833 1.00 91.69 122 THR A N 1
ATOM 965 C CA . THR A 1 122 ? -0.719 -5.253 19.283 1.00 91.69 122 THR A CA 1
ATOM 966 C C . THR A 1 122 ? -1.584 -6.450 19.652 1.00 91.69 122 THR A C 1
ATOM 968 O O . THR A 1 122 ? -2.745 -6.278 20.016 1.00 91.69 122 THR A O 1
ATOM 971 N N . THR A 1 123 ? -1.011 -7.651 19.602 1.00 90.00 123 THR A N 1
ATOM 972 C CA . THR A 1 123 ? -1.676 -8.901 19.992 1.00 90.00 123 THR A CA 1
ATOM 973 C C . THR A 1 123 ? -0.866 -9.641 21.048 1.00 90.00 123 THR A C 1
ATOM 975 O O . THR A 1 123 ? 0.362 -9.572 21.061 1.00 90.00 123 THR A O 1
ATOM 978 N N . GLU A 1 124 ? -1.560 -10.358 21.929 1.00 93.56 124 GLU A N 1
ATOM 979 C CA . GLU A 1 124 ? -0.956 -11.301 22.878 1.00 93.56 124 GLU A CA 1
ATOM 980 C C . GLU A 1 124 ? -0.707 -12.682 22.240 1.00 93.56 124 GLU A C 1
ATOM 982 O O . GLU A 1 124 ? 0.027 -13.508 22.788 1.00 93.56 124 GLU A O 1
ATOM 987 N N . VAL A 1 125 ? -1.301 -12.944 21.068 1.00 93.38 125 VAL A N 1
ATOM 988 C CA . VAL A 1 125 ? -1.144 -14.203 20.333 1.00 93.38 125 VAL A CA 1
ATOM 989 C C . VAL A 1 125 ? 0.248 -14.267 19.708 1.00 93.38 125 VAL A C 1
ATOM 991 O O . VAL A 1 125 ? 0.656 -13.389 18.950 1.00 93.38 125 VAL A O 1
ATOM 994 N N . LYS A 1 126 ? 0.989 -15.337 20.006 1.00 93.06 126 LYS A N 1
ATOM 995 C CA . LYS A 1 126 ? 2.333 -15.551 19.458 1.00 93.06 126 LYS A CA 1
ATOM 996 C C . LYS A 1 126 ? 2.274 -15.980 17.992 1.00 93.06 126 LYS A C 1
ATOM 998 O O . LYS A 1 126 ? 1.432 -16.791 17.623 1.00 93.06 126 LYS A O 1
ATOM 1003 N N . GLY A 1 127 ? 3.231 -15.499 17.197 1.00 89.94 127 GLY A N 1
ATOM 1004 C CA . GLY A 1 127 ? 3.397 -15.901 15.795 1.00 89.94 127 GLY A CA 1
ATOM 1005 C C . GLY A 1 127 ? 2.393 -15.274 14.827 1.00 89.94 127 GLY A C 1
ATOM 1006 O O . GLY A 1 127 ? 2.290 -15.744 13.701 1.00 89.94 127 GLY A O 1
ATOM 1007 N N . VAL A 1 128 ? 1.660 -14.243 15.258 1.00 88.69 128 VAL A N 1
ATOM 1008 C CA . VAL A 1 128 ? 0.726 -13.494 14.412 1.00 88.69 128 VAL A CA 1
ATOM 1009 C C . VAL A 1 128 ? 1.310 -12.123 14.105 1.00 88.69 128 VAL A C 1
ATOM 1011 O O . VAL A 1 128 ? 1.781 -11.423 15.002 1.00 88.69 128 VAL A O 1
ATOM 1014 N N . GLU A 1 129 ? 1.243 -11.746 12.837 1.00 87.50 129 GLU A N 1
ATOM 1015 C CA . GLU A 1 129 ? 1.545 -10.403 12.364 1.00 87.50 129 GLU A CA 1
ATOM 1016 C C . GLU A 1 129 ? 0.252 -9.591 12.258 1.00 87.50 129 GLU A C 1
ATOM 1018 O O . GLU A 1 129 ? -0.781 -10.097 11.820 1.00 87.50 129 GLU A O 1
ATOM 1023 N N . ILE A 1 130 ? 0.300 -8.332 12.696 1.00 89.69 130 ILE A N 1
ATOM 1024 C CA . ILE A 1 130 ? -0.806 -7.389 12.533 1.00 89.69 130 ILE A CA 1
ATOM 1025 C C . ILE A 1 130 ? -0.339 -6.289 11.598 1.00 89.69 130 ILE A C 1
ATOM 1027 O O . ILE A 1 130 ? 0.556 -5.519 11.941 1.00 89.69 130 ILE A O 1
ATOM 1031 N N . ILE A 1 131 ? -1.026 -6.183 10.468 1.00 92.00 131 ILE A N 1
ATOM 1032 C CA . ILE A 1 131 ? -0.928 -5.047 9.563 1.00 92.00 131 ILE A CA 1
ATOM 1033 C C . ILE A 1 131 ? -2.124 -4.141 9.854 1.00 92.00 131 ILE A C 1
ATOM 1035 O O . ILE A 1 131 ? -3.272 -4.591 9.872 1.00 92.00 131 ILE A O 1
ATOM 1039 N N . ALA A 1 132 ? -1.859 -2.873 10.154 1.00 93.69 132 ALA A N 1
ATOM 1040 C CA . ALA A 1 132 ? -2.888 -1.897 10.483 1.00 93.69 132 ALA A CA 1
ATOM 1041 C C . ALA A 1 132 ? -2.455 -0.489 10.058 1.00 93.69 132 ALA A C 1
ATOM 1043 O O . ALA A 1 132 ? -1.258 -0.199 10.095 1.00 93.69 132 ALA A O 1
ATOM 1044 N N . PRO A 1 133 ? -3.404 0.405 9.717 1.00 94.94 133 PRO A N 1
ATOM 1045 C CA . PRO A 1 133 ? -3.078 1.789 9.411 1.00 94.94 133 PRO A CA 1
ATOM 1046 C C . PRO A 1 133 ? -2.350 2.455 10.581 1.00 94.94 133 PRO A C 1
ATOM 1048 O O . PRO A 1 133 ? -2.729 2.280 11.742 1.00 94.94 133 PRO A O 1
ATOM 1051 N N . SER A 1 134 ? -1.345 3.275 10.283 1.00 96.06 134 SER A N 1
ATOM 1052 C CA . SER A 1 134 ? -0.577 4.002 11.305 1.00 96.06 134 SER A CA 1
ATOM 1053 C C . SER A 1 134 ? -1.405 5.074 12.023 1.00 96.06 134 SER A C 1
ATOM 1055 O O . SER A 1 134 ? -1.130 5.433 13.174 1.00 96.06 134 SER A O 1
ATOM 1057 N N . ARG A 1 135 ? -2.422 5.604 11.334 1.00 95.38 135 ARG A N 1
ATOM 1058 C CA . ARG A 1 135 ? -3.375 6.590 11.833 1.00 95.38 135 ARG A CA 1
ATOM 1059 C C . ARG A 1 135 ? -4.785 6.223 11.402 1.00 95.38 135 ARG A C 1
ATOM 1061 O O . ARG A 1 135 ? -4.991 5.679 10.320 1.00 95.38 135 ARG A O 1
ATOM 1068 N N . VAL A 1 136 ? -5.759 6.600 12.219 1.00 91.94 136 VAL A N 1
ATOM 1069 C CA . VAL A 1 136 ? -7.185 6.460 11.901 1.00 91.94 136 VAL A CA 1
ATOM 1070 C C . VAL A 1 136 ? -7.912 7.782 12.082 1.00 91.94 136 VAL A C 1
ATOM 1072 O O . VAL A 1 136 ? -7.484 8.645 12.849 1.00 91.94 136 VAL A O 1
ATOM 1075 N N . SER A 1 137 ? -9.018 7.951 11.361 1.00 89.19 137 SER A N 1
ATOM 1076 C CA . SER A 1 137 ? -9.847 9.142 11.502 1.00 89.19 137 SER A CA 1
ATOM 1077 C C . SER A 1 137 ? -10.738 9.048 12.741 1.00 89.19 137 SER A C 1
ATOM 1079 O O . SER A 1 137 ? -11.516 8.109 12.892 1.00 89.19 137 SER A O 1
ATOM 1081 N N . VAL A 1 138 ? -10.632 10.056 13.600 1.00 88.75 138 VAL A N 1
ATOM 1082 C CA . VAL A 1 138 ? -11.493 10.314 14.750 1.00 88.75 138 VAL A CA 1
ATOM 1083 C C . VAL A 1 138 ? -12.433 11.465 14.399 1.00 88.75 138 VAL A C 1
ATOM 1085 O O . VAL A 1 138 ? -11.989 12.594 14.166 1.00 88.75 138 VAL A O 1
ATOM 1088 N N . SER A 1 139 ? -13.730 11.171 14.330 1.00 78.12 139 SER A N 1
ATOM 1089 C CA . SER A 1 139 ? -14.790 12.169 14.170 1.00 78.12 139 SER A CA 1
ATOM 1090 C C . SER A 1 139 ? -15.235 12.717 15.525 1.00 78.12 139 SER A C 1
ATOM 1092 O O . SER A 1 139 ? -15.245 11.982 16.510 1.00 78.12 139 SER A O 1
ATOM 1094 N N . ASP A 1 140 ? -15.665 13.979 15.550 1.00 62.91 140 ASP A N 1
ATOM 1095 C CA . ASP A 1 140 ? -16.400 14.526 16.692 1.00 62.91 140 ASP A CA 1
ATOM 1096 C C . ASP A 1 140 ? -17.726 13.777 16.885 1.00 62.91 140 ASP A C 1
ATOM 1098 O O . ASP A 1 140 ? -18.398 13.446 15.903 1.00 62.91 140 ASP A O 1
ATOM 1102 N N . HIS A 1 141 ? -18.065 13.501 18.146 1.00 55.16 141 HIS A N 1
ATOM 1103 C CA . HIS A 1 141 ? -19.388 13.025 18.551 1.00 55.16 141 HIS A CA 1
ATOM 1104 C C . HIS A 1 141 ? -20.438 14.133 18.444 1.00 55.16 141 HIS A C 1
ATOM 1106 O O . HIS A 1 141 ? -20.110 15.291 18.797 1.00 55.16 141 HIS A O 1
#

Secondary structure (DSSP, 8-state):
--PPPEEEEEEE----TTT-SSS--HHHHHHHHHHHHHTEEEEEEE-PPSSGGGG-HHHHHHHHHHHHHHHHHHT--EE---SS--S-SHHHHHHHHHHHHS--------SS--EEEE-----SSTT------SEEEE---

Foldseek 3Di:
DPDDQAEEEAEELQQDPPQGFDDCDVVLVVLLQVCQASLYQYEYEHDADDDDCLPPVRRSVRRLVSNCCSRQQSQHYYHDSDNHGDPDCVVVVVVVVVDVVPDDDDDDDDPDDAAWDADDDDDPDPPDDGRHHRTHGDHDD

pLDDT: mean 89.1, std 10.48, range [41.5, 98.06]